Protein AF-Q117C1-F1 (afdb_monomer_lite)

InterPro domains:
  IPR036465 von Willebrand factor A-like domain superfamily [G3DSA:3.40.50.410] (1-136)
  IPR036465 von Willebrand factor A-like domain superfamily [SSF53300] (1-135)
  IPR056861 Hemicentin-1-like, von Willebrand factor A domain [PF25106] (20-102)

Structure (mmCIF, N/CA/C/O backbone):
data_AF-Q117C1-F1
#
_entry.id   AF-Q117C1-F1
#
loop_
_atom_site.group_PDB
_atom_site.id
_atom_site.type_symbol
_atom_site.label_atom_id
_atom_site.label_alt_id
_atom_site.label_comp_id
_atom_site.label_asym_id
_atom_site.label_entity_id
_atom_site.label_seq_id
_atom_site.pdbx_PDB_ins_code
_atom_site.Cartn_x
_atom_site.Cartn_y
_atom_site.Cartn_z
_atom_site.occupancy
_atom_site.B_iso_or_equiv
_atom_site.auth_seq_id
_atom_site.auth_comp_id
_atom_site.auth_asym_id
_atom_site.auth_atom_id
_atom_site.pdbx_PDB_model_num
ATOM 1 N N . MET A 1 1 ? -8.142 -9.585 5.698 1.00 85.44 1 MET A N 1
ATOM 2 C CA . MET A 1 1 ? -7.030 -9.456 4.725 1.00 85.44 1 MET A CA 1
ATOM 3 C C . MET A 1 1 ? -7.582 -9.009 3.383 1.00 85.44 1 MET A C 1
ATOM 5 O O . MET A 1 1 ? -8.567 -9.590 2.942 1.00 85.44 1 MET A O 1
ATOM 9 N N . GLY A 1 2 ? -7.000 -7.972 2.784 1.00 89.12 2 GLY A N 1
ATOM 10 C CA . GLY A 1 2 ? -7.349 -7.448 1.458 1.00 89.12 2 GLY A CA 1
ATOM 11 C C . GLY A 1 2 ? -6.099 -7.395 0.579 1.00 89.12 2 GLY A C 1
ATOM 12 O O . GLY A 1 2 ? -4.993 -7.533 1.101 1.00 89.12 2 GLY A O 1
ATOM 13 N N . LEU A 1 3 ? -6.266 -7.255 -0.735 1.00 89.88 3 LEU A N 1
ATOM 14 C CA . LEU A 1 3 ? -5.151 -7.281 -1.682 1.00 89.88 3 LEU A CA 1
ATOM 15 C C . LEU A 1 3 ? -5.408 -6.315 -2.842 1.00 89.88 3 LEU A C 1
ATOM 17 O O . LEU A 1 3 ? -6.465 -6.366 -3.477 1.00 89.88 3 LEU A O 1
ATOM 21 N N . ILE A 1 4 ? -4.423 -5.462 -3.106 1.00 90.12 4 ILE A N 1
ATOM 22 C CA . ILE A 1 4 ? -4.411 -4.515 -4.219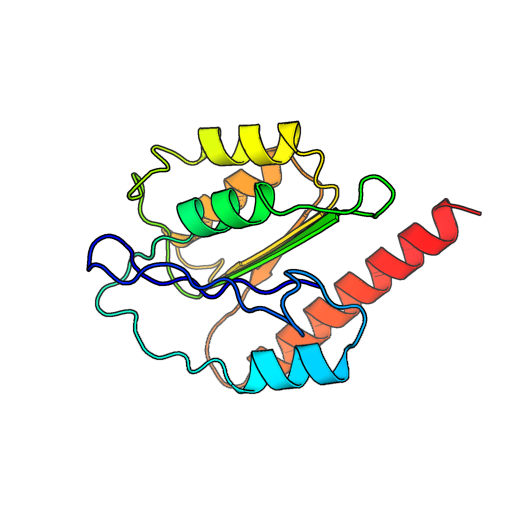 1.00 90.12 4 ILE A CA 1
ATOM 23 C C . ILE A 1 4 ? -3.178 -4.826 -5.052 1.00 90.12 4 ILE A C 1
ATOM 25 O O . ILE A 1 4 ? -2.069 -4.825 -4.527 1.00 90.12 4 ILE A O 1
ATOM 29 N N . GLU A 1 5 ? -3.390 -5.118 -6.328 1.00 87.88 5 GLU A N 1
ATOM 30 C CA . GLU A 1 5 ? -2.326 -5.138 -7.325 1.00 87.88 5 GLU A CA 1
ATOM 31 C C . GLU A 1 5 ? -2.276 -3.747 -7.955 1.00 87.88 5 GLU A C 1
ATOM 33 O O . GLU A 1 5 ? -3.304 -3.215 -8.386 1.00 87.88 5 GLU A O 1
ATOM 38 N N . PHE A 1 6 ? -1.096 -3.142 -7.978 1.00 85.75 6 PHE A N 1
ATOM 39 C CA . PHE A 1 6 ? -0.870 -1.866 -8.640 1.00 85.75 6 PHE A CA 1
ATOM 40 C C . PHE A 1 6 ? 0.195 -2.013 -9.717 1.00 85.75 6 PHE A C 1
ATOM 42 O O . PHE A 1 6 ? 0.921 -3.001 -9.757 1.00 85.75 6 PHE A O 1
ATOM 49 N N . ARG A 1 7 ? 0.173 -1.047 -10.628 1.00 82.62 7 ARG A N 1
ATOM 50 C CA . ARG A 1 7 ? 0.978 -0.928 -11.843 1.00 82.62 7 ARG A CA 1
ATOM 51 C C . ARG A 1 7 ? 1.119 0.559 -12.155 1.00 82.62 7 ARG A C 1
ATOM 53 O O . ARG A 1 7 ? 0.601 1.381 -11.393 1.00 82.62 7 ARG A O 1
ATOM 60 N N . ASP A 1 8 ? 1.749 0.908 -13.268 1.00 79.44 8 ASP A N 1
ATOM 61 C CA . ASP A 1 8 ? 1.861 2.298 -13.704 1.00 79.44 8 ASP A CA 1
ATOM 62 C C . ASP A 1 8 ? 0.579 2.806 -14.403 1.00 79.44 8 ASP A C 1
ATOM 64 O O . ASP A 1 8 ? 0.224 2.436 -15.528 1.00 79.44 8 ASP A O 1
ATOM 68 N N . ARG A 1 9 ? -0.124 3.727 -13.735 1.00 77.94 9 ARG A N 1
ATOM 69 C CA . ARG A 1 9 ? -1.368 4.315 -14.248 1.00 77.94 9 ARG A CA 1
ATOM 70 C C . ARG A 1 9 ? -1.138 5.369 -15.326 1.00 77.94 9 ARG A C 1
ATOM 72 O O . ARG A 1 9 ? -2.110 5.731 -16.004 1.00 77.94 9 ARG A O 1
ATOM 79 N N . LEU A 1 10 ? 0.086 5.878 -15.480 1.00 74.00 10 LEU A N 1
ATOM 80 C CA . LEU A 1 10 ? 0.446 6.857 -16.509 1.00 74.00 10 LEU A CA 1
ATOM 81 C C . LEU A 1 10 ? 0.514 6.219 -17.899 1.00 74.00 10 LEU A C 1
ATOM 83 O O . LEU A 1 10 ? 0.207 6.884 -18.887 1.00 74.00 10 LEU A O 1
ATOM 87 N N . ILE A 1 11 ? 0.773 4.912 -17.974 1.00 74.94 11 ILE A N 1
ATOM 88 C CA . ILE A 1 11 ? 0.698 4.119 -19.212 1.00 74.94 11 ILE A CA 1
ATOM 89 C C . ILE A 1 11 ? -0.634 3.360 -19.368 1.00 74.94 11 ILE A C 1
ATOM 91 O O . ILE A 1 11 ? -0.745 2.436 -20.170 1.00 74.94 11 ILE A O 1
ATOM 95 N N . ASN A 1 12 ? -1.677 3.790 -18.646 1.00 74.75 12 ASN A N 1
ATOM 96 C CA . ASN A 1 12 ? -3.025 3.202 -18.622 1.00 74.75 12 ASN A CA 1
ATOM 97 C C . ASN A 1 12 ? -3.131 1.794 -18.003 1.00 74.75 12 ASN A C 1
ATOM 99 O O . ASN A 1 12 ? -4.116 1.094 -18.252 1.00 74.75 12 ASN A O 1
ATOM 103 N N . GLU A 1 13 ? -2.194 1.392 -17.140 1.00 78.62 13 GLU A N 1
ATOM 104 C CA . GLU A 1 13 ? -2.360 0.195 -16.313 1.00 78.62 13 GLU A CA 1
ATOM 105 C C . GLU A 1 13 ? -3.040 0.546 -14.980 1.00 78.62 13 GLU A C 1
ATOM 107 O O . GLU A 1 13 ? -2.422 0.960 -14.001 1.00 78.62 13 GLU A O 1
ATOM 112 N N . GLU A 1 14 ? -4.367 0.415 -14.940 1.00 81.75 14 GLU A N 1
ATOM 113 C CA . GLU A 1 14 ? -5.147 0.718 -13.736 1.00 81.75 14 GLU A CA 1
ATOM 114 C C . GLU A 1 14 ? -4.931 -0.321 -12.621 1.00 81.75 14 GLU A C 1
ATOM 116 O O . GLU A 1 14 ? -4.760 -1.519 -12.863 1.00 81.75 14 GLU A O 1
ATOM 121 N N . HIS A 1 15 ? -5.002 0.142 -11.371 1.00 83.88 15 HIS A N 1
ATOM 122 C CA . HIS A 1 15 ? -4.926 -0.723 -10.195 1.00 83.88 15 HIS A CA 1
ATOM 123 C C . HIS A 1 15 ? -6.077 -1.725 -10.154 1.00 83.88 15 HIS A C 1
ATOM 125 O O . HIS A 1 15 ? -7.224 -1.405 -10.481 1.00 83.88 15 HIS A O 1
ATOM 131 N N . GLN A 1 16 ? -5.794 -2.923 -9.652 1.00 84.31 16 GLN A N 1
ATOM 132 C CA . GLN A 1 16 ? -6.783 -3.976 -9.498 1.00 84.31 16 GLN A CA 1
ATOM 133 C C . GLN A 1 16 ? -7.016 -4.297 -8.026 1.00 84.31 16 GLN A C 1
ATOM 135 O O . GLN A 1 16 ? -6.139 -4.760 -7.298 1.00 84.31 16 GLN A O 1
ATOM 140 N N . LEU A 1 17 ? -8.260 -4.100 -7.593 1.00 85.81 17 LEU A N 1
ATOM 141 C CA . LEU A 1 17 ? -8.736 -4.559 -6.296 1.00 85.81 17 LEU A CA 1
ATOM 142 C C . LEU A 1 17 ? -9.116 -6.042 -6.394 1.00 85.81 17 LEU A C 1
ATOM 144 O O . LEU A 1 17 ? -10.142 -6.390 -6.993 1.00 85.81 17 LEU A O 1
ATOM 148 N N . LEU A 1 18 ? -8.325 -6.932 -5.791 1.00 87.00 18 LEU A N 1
ATOM 149 C CA . LEU A 1 18 ? -8.617 -8.362 -5.837 1.00 87.00 18 LEU A CA 1
ATOM 150 C C . LEU A 1 18 ? -9.749 -8.705 -4.867 1.00 87.00 18 LEU A C 1
ATOM 152 O O . LEU A 1 18 ? -9.607 -8.644 -3.649 1.00 87.00 18 LEU A O 1
ATOM 156 N N . LYS A 1 19 ? -10.890 -9.114 -5.431 1.00 87.06 19 LYS A N 1
ATOM 157 C CA . LYS A 1 19 ? -12.071 -9.514 -4.657 1.00 87.06 19 LYS A CA 1
ATOM 158 C C . LYS A 1 19 ? -12.022 -10.988 -4.240 1.00 87.06 19 LYS A C 1
ATOM 160 O O . LYS A 1 19 ? -11.635 -11.871 -5.021 1.00 87.06 19 LYS A O 1
ATOM 165 N N . PHE A 1 20 ? -12.517 -11.236 -3.033 1.00 87.38 20 PHE A N 1
ATOM 166 C CA . PHE A 1 20 ? -12.724 -12.530 -2.391 1.00 87.38 20 PHE A CA 1
ATOM 167 C C . PHE A 1 20 ? -14.229 -12.745 -2.232 1.00 87.38 20 PHE A C 1
ATOM 169 O O . PHE A 1 20 ? -14.858 -12.069 -1.425 1.00 87.38 20 PHE A O 1
ATOM 176 N N . ASP A 1 21 ? -14.834 -13.606 -3.051 1.00 85.31 21 ASP A N 1
ATOM 177 C CA . ASP A 1 21 ? -16.284 -13.866 -3.025 1.00 85.31 21 ASP A CA 1
ATOM 178 C C . ASP A 1 21 ? -17.132 -12.579 -3.018 1.00 85.31 21 ASP A C 1
ATOM 180 O O . ASP A 1 21 ? -18.033 -12.387 -2.204 1.00 85.31 21 ASP A O 1
ATOM 184 N N . ARG A 1 22 ? -16.802 -11.661 -3.942 1.00 82.88 22 ARG A N 1
ATOM 185 C CA . ARG A 1 22 ? -17.404 -10.319 -4.113 1.00 82.88 22 ARG A CA 1
ATOM 186 C C . ARG A 1 22 ? -17.109 -9.308 -2.994 1.00 82.88 22 ARG A C 1
ATOM 188 O O . ARG A 1 22 ? -17.523 -8.159 -3.124 1.00 82.88 22 ARG A O 1
ATOM 195 N N . LYS A 1 23 ? -16.352 -9.680 -1.961 1.00 87.31 23 LYS A N 1
ATOM 196 C CA . LYS A 1 23 ? -15.881 -8.785 -0.892 1.00 87.31 23 LYS A CA 1
ATOM 197 C C . LYS A 1 23 ? -14.441 -8.329 -1.135 1.00 87.31 23 LYS A C 1
ATOM 199 O O . LYS A 1 23 ? -13.682 -8.990 -1.837 1.00 87.31 23 LYS A O 1
ATOM 204 N N . VAL A 1 24 ? -14.068 -7.196 -0.544 1.00 89.44 24 VAL A N 1
ATOM 205 C CA . VAL A 1 24 ? -12.693 -6.656 -0.590 1.00 89.44 24 VAL A CA 1
ATOM 206 C C . VAL A 1 24 ? -11.782 -7.361 0.414 1.00 89.44 24 VAL A C 1
ATOM 208 O O . VAL A 1 24 ? -10.607 -7.597 0.144 1.00 89.44 24 VAL A O 1
ATOM 211 N N . PHE A 1 25 ? -12.346 -7.746 1.558 1.00 89.94 25 PHE A N 1
ATOM 212 C CA . PHE A 1 25 ? -11.636 -8.435 2.623 1.00 89.94 25 PHE A CA 1
ATOM 213 C C . PHE A 1 25 ? -12.101 -9.884 2.761 1.00 89.94 25 PHE A C 1
ATOM 215 O O . PHE A 1 25 ? -13.280 -10.202 2.596 1.00 89.94 25 PHE A O 1
ATOM 222 N N . THR A 1 26 ? -11.164 -10.756 3.123 1.00 90.31 26 THR A N 1
ATOM 223 C CA . THR A 1 26 ? -11.416 -12.139 3.530 1.00 90.31 26 THR A CA 1
ATOM 224 C C . THR A 1 26 ? -10.763 -12.446 4.875 1.00 90.31 26 THR A C 1
ATOM 226 O O . THR A 1 26 ? -9.717 -11.884 5.221 1.00 90.31 26 THR A O 1
ATOM 229 N N . ASN A 1 27 ? -11.375 -13.357 5.627 1.00 89.50 27 ASN A N 1
ATOM 230 C CA . ASN A 1 27 ? -10.797 -14.014 6.798 1.00 89.50 27 ASN A CA 1
ATOM 231 C C . ASN A 1 27 ? -10.225 -15.406 6.459 1.00 89.50 27 ASN A C 1
ATOM 233 O O . ASN A 1 27 ? -9.677 -16.059 7.340 1.00 89.50 27 ASN A O 1
ATOM 237 N N . ASN A 1 28 ? -10.330 -15.862 5.202 1.00 89.56 28 ASN A N 1
ATOM 238 C CA . ASN A 1 28 ? -9.840 -17.165 4.763 1.00 89.56 28 ASN A CA 1
ATOM 239 C C . ASN A 1 28 ? -8.391 -17.052 4.236 1.00 89.56 28 ASN A C 1
ATOM 241 O O . ASN A 1 28 ? -8.180 -16.555 3.122 1.00 89.56 28 ASN A O 1
ATOM 245 N N . PRO A 1 29 ? -7.380 -17.535 4.985 1.00 87.44 29 PRO A N 1
ATOM 246 C CA . PRO A 1 29 ? -5.978 -17.438 4.576 1.00 87.44 29 PRO A CA 1
ATOM 247 C C . PRO A 1 29 ? -5.647 -18.305 3.357 1.00 87.44 29 PRO A C 1
ATOM 249 O O . PRO A 1 29 ? -4.755 -17.957 2.584 1.00 87.44 29 PRO A O 1
ATOM 252 N N . ILE A 1 30 ? -6.372 -19.408 3.142 1.00 88.88 30 ILE A N 1
ATOM 253 C CA . ILE A 1 30 ? -6.179 -20.279 1.976 1.00 88.88 30 ILE A CA 1
ATOM 254 C C . ILE A 1 30 ? -6.618 -19.538 0.714 1.00 88.88 30 ILE A C 1
ATOM 256 O O . ILE A 1 30 ? -5.871 -19.489 -0.262 1.00 88.88 30 ILE A O 1
ATOM 260 N N . LEU A 1 31 ? -7.793 -18.902 0.75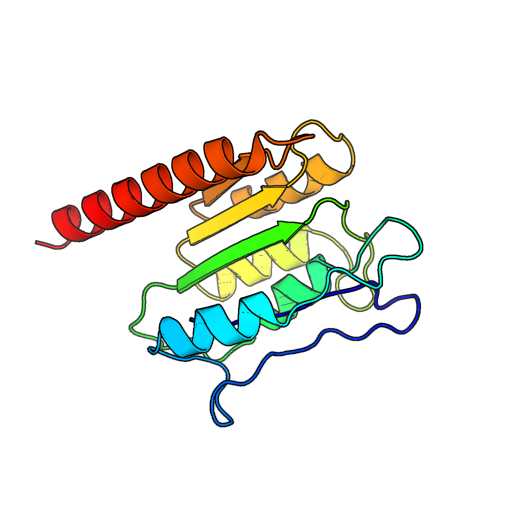4 1.00 88.94 31 LEU A N 1
ATOM 261 C CA . LEU A 1 31 ? -8.301 -18.111 -0.365 1.00 88.94 31 LEU A CA 1
ATOM 262 C C . LEU A 1 31 ? -7.391 -16.908 -0.657 1.00 88.94 31 LEU A C 1
ATOM 264 O O . LEU A 1 31 ? -7.103 -16.617 -1.818 1.00 88.94 31 LEU A O 1
ATOM 268 N N . PHE A 1 32 ? -6.892 -16.247 0.392 1.00 88.75 32 PHE A N 1
ATOM 269 C CA . PHE A 1 32 ? -5.908 -15.176 0.261 1.00 88.75 32 PHE A CA 1
ATOM 270 C C . PHE A 1 32 ? -4.641 -15.651 -0.457 1.00 88.75 32 PHE A C 1
ATOM 272 O O . PHE A 1 32 ? -4.270 -15.098 -1.492 1.00 88.75 32 PHE A O 1
ATOM 279 N N . ARG A 1 33 ? -4.032 -16.741 0.024 1.00 86.12 33 ARG A N 1
ATOM 280 C CA . ARG A 1 33 ? -2.834 -17.337 -0.582 1.00 86.12 33 ARG A CA 1
ATOM 281 C C . ARG A 1 33 ? -3.052 -17.720 -2.045 1.00 86.12 33 ARG A C 1
ATOM 283 O O . ARG A 1 33 ? -2.182 -17.477 -2.873 1.00 86.12 33 ARG A O 1
ATOM 290 N N . GLN A 1 34 ? -4.205 -18.297 -2.375 1.00 87.69 34 GLN A N 1
ATOM 291 C CA . GLN A 1 34 ? -4.543 -18.657 -3.754 1.00 87.69 34 GLN A CA 1
ATOM 292 C C . GLN A 1 34 ? -4.653 -17.439 -4.674 1.00 87.69 34 GLN A C 1
ATOM 294 O O . GLN A 1 34 ? -4.334 -17.549 -5.855 1.00 87.69 34 GLN A O 1
ATOM 299 N N . LYS A 1 35 ? -5.122 -16.291 -4.168 1.00 86.31 35 LYS A N 1
ATOM 300 C CA . LYS A 1 35 ? -5.174 -15.043 -4.942 1.00 86.31 35 LYS A CA 1
ATOM 301 C C . LYS A 1 35 ? -3.784 -14.454 -5.133 1.00 86.31 35 LYS A C 1
ATOM 303 O O . LYS A 1 35 ? -3.452 -14.123 -6.262 1.00 86.31 35 LYS A O 1
ATOM 308 N N . VAL A 1 36 ? -2.962 -14.431 -4.083 1.00 85.25 36 VAL A N 1
ATOM 309 C CA . VAL A 1 36 ? -1.555 -14.009 -4.173 1.00 85.25 36 VAL A CA 1
ATOM 310 C C . VAL A 1 36 ? -0.788 -14.855 -5.193 1.00 85.25 36 VAL A C 1
ATOM 312 O O . VAL A 1 36 ? -0.121 -14.307 -6.056 1.00 85.25 36 VAL A O 1
ATOM 315 N N . ALA A 1 37 ? -0.957 -16.180 -5.175 1.00 83.31 37 ALA A N 1
ATOM 316 C CA . ALA A 1 37 ? -0.287 -17.086 -6.114 1.00 83.31 37 ALA A CA 1
ATOM 317 C C . ALA A 1 37 ? -0.696 -16.892 -7.589 1.00 83.31 37 ALA A C 1
ATOM 319 O O . ALA A 1 37 ? -0.046 -17.433 -8.480 1.00 83.31 37 ALA A O 1
ATOM 320 N N . LYS A 1 38 ? -1.793 -16.171 -7.853 1.00 83.19 38 LYS A N 1
ATOM 321 C CA . LYS A 1 38 ? -2.258 -15.844 -9.208 1.00 83.19 38 LYS A CA 1
ATOM 322 C C . LYS A 1 38 ? -1.741 -14.498 -9.703 1.00 83.19 38 LYS A C 1
ATOM 324 O O . LYS A 1 38 ? -1.849 -14.252 -10.903 1.00 83.19 38 LYS A O 1
ATOM 329 N N . ILE A 1 39 ? -1.213 -13.654 -8.814 1.00 78.69 39 ILE A N 1
ATOM 330 C CA . ILE A 1 39 ? -0.565 -12.410 -9.217 1.00 78.69 39 ILE A CA 1
ATOM 331 C C . ILE A 1 39 ? 0.674 -12.808 -10.011 1.00 78.69 39 ILE A C 1
ATOM 333 O O . ILE A 1 39 ? 1.568 -13.485 -9.501 1.00 78.69 39 ILE A O 1
ATOM 337 N N . LYS A 1 40 ? 0.702 -12.423 -11.281 1.00 68.19 40 LYS A N 1
ATOM 338 C CA . LYS A 1 40 ? 1.915 -12.489 -12.084 1.00 68.19 40 LYS A CA 1
ATOM 339 C C . LYS A 1 40 ? 2.543 -11.111 -12.022 1.00 68.19 40 LYS A C 1
ATOM 341 O O . LYS A 1 40 ? 1.876 -10.149 -12.385 1.00 68.19 40 LYS A O 1
ATOM 346 N N . ALA A 1 41 ? 3.800 -11.036 -11.598 1.00 63.56 41 ALA A N 1
ATOM 347 C CA . ALA A 1 41 ? 4.619 -9.847 -11.796 1.00 63.56 41 ALA A CA 1
ATOM 348 C C . ALA A 1 41 ? 4.843 -9.688 -13.309 1.00 63.56 41 ALA A C 1
ATOM 350 O O . ALA A 1 41 ? 5.750 -10.285 -13.886 1.00 63.56 41 ALA A O 1
ATOM 351 N N . TYR A 1 42 ? 3.902 -9.032 -13.982 1.00 54.62 42 TYR A N 1
ATOM 352 C CA . TYR A 1 42 ? 3.942 -8.758 -15.410 1.00 54.62 42 TYR A CA 1
ATOM 353 C C . TYR A 1 42 ? 3.246 -7.424 -15.669 1.00 54.62 42 TYR A C 1
ATOM 355 O O . TYR A 1 42 ? 2.077 -7.266 -15.311 1.00 54.62 42 TYR A O 1
ATOM 363 N N . GLY A 1 43 ? 3.955 -6.514 -16.333 1.00 51.88 43 GLY A N 1
ATOM 364 C CA . GLY A 1 43 ? 3.587 -5.100 -16.410 1.00 51.88 43 GLY A CA 1
ATOM 365 C C . GLY A 1 43 ? 4.396 -4.306 -15.388 1.00 51.88 43 GLY A C 1
ATOM 366 O O . GLY A 1 43 ? 4.432 -4.673 -14.220 1.00 51.88 43 GLY A O 1
ATOM 367 N N . GLY A 1 44 ? 5.114 -3.304 -15.880 1.00 52.12 44 GLY A N 1
ATOM 368 C CA . GLY A 1 44 ? 6.116 -2.515 -15.155 1.00 52.12 44 GLY A CA 1
ATOM 369 C C . GLY A 1 44 ? 7.087 -1.855 -16.135 1.00 52.12 44 GLY A C 1
ATOM 370 O O . GLY A 1 44 ? 8.280 -1.824 -15.874 1.00 52.12 44 GLY A O 1
ATOM 371 N N . GLY A 1 45 ? 6.579 -1.474 -17.321 1.00 57.25 45 GLY A N 1
ATOM 372 C CA . GLY A 1 45 ? 7.369 -1.159 -18.517 1.00 57.25 45 GLY A CA 1
ATOM 373 C C . GLY A 1 45 ? 8.611 -0.322 -18.223 1.00 57.25 45 GLY A C 1
ATOM 374 O O . GLY A 1 45 ? 9.717 -0.836 -18.370 1.00 57.25 45 GLY A O 1
ATOM 375 N N . ASP A 1 46 ? 8.397 0.916 -17.770 1.00 58.03 46 ASP A N 1
ATOM 376 C CA . ASP A 1 46 ? 9.426 1.822 -17.263 1.00 58.03 46 ASP A CA 1
ATOM 377 C C . ASP A 1 46 ? 9.181 2.068 -15.769 1.00 58.03 46 ASP A C 1
ATOM 379 O O . ASP A 1 46 ? 8.073 2.396 -15.356 1.00 58.03 46 ASP A O 1
ATOM 383 N N . VAL A 1 47 ? 10.229 1.928 -14.962 1.00 64.75 47 VAL A N 1
ATOM 384 C CA . VAL A 1 47 ? 10.297 2.487 -13.603 1.00 64.75 47 VAL A CA 1
ATOM 385 C C . VAL A 1 47 ? 10.216 4.014 -13.745 1.00 64.75 47 VAL A C 1
ATOM 387 O O . VAL A 1 47 ? 10.979 4.525 -14.574 1.00 64.75 47 VAL A O 1
ATOM 390 N N . PRO A 1 48 ? 9.366 4.778 -13.014 1.00 79.12 48 PRO A N 1
ATOM 391 C CA . PRO A 1 48 ? 8.624 4.516 -11.751 1.00 79.12 48 PRO A CA 1
ATOM 392 C C . PRO A 1 48 ? 7.205 3.891 -11.856 1.00 79.12 48 PRO A C 1
ATOM 394 O O . PRO A 1 48 ? 6.648 3.765 -12.937 1.00 79.12 48 PRO A O 1
ATOM 397 N N . GLU A 1 49 ? 6.574 3.563 -10.711 1.00 83.69 49 GLU A N 1
ATOM 398 C CA . GLU A 1 49 ? 5.198 3.012 -10.623 1.00 83.69 49 GLU A CA 1
ATOM 399 C C . GLU A 1 49 ? 4.199 3.893 -9.834 1.00 83.69 49 GLU A C 1
ATOM 401 O O . GLU A 1 49 ? 4.576 4.693 -8.977 1.00 83.69 49 GLU A O 1
ATOM 406 N N . SER A 1 50 ? 2.888 3.700 -10.046 1.00 88.38 50 SER A N 1
ATOM 407 C CA . SER A 1 50 ? 1.808 4.442 -9.357 1.00 88.38 50 SER A CA 1
ATOM 408 C C . SER A 1 50 ? 1.455 3.882 -7.967 1.00 88.38 50 SER A C 1
ATOM 410 O O . SER A 1 50 ? 0.303 3.578 -7.649 1.00 88.38 50 SER A O 1
ATOM 412 N N . SER A 1 51 ? 2.456 3.674 -7.118 1.00 90.50 51 SER A N 1
ATOM 413 C CA . SER A 1 51 ? 2.263 3.085 -5.787 1.00 90.50 51 SER A CA 1
ATOM 414 C C . SER A 1 51 ? 1.569 4.032 -4.795 1.00 90.50 51 SER A C 1
ATOM 416 O O . SER A 1 51 ? 0.871 3.565 -3.891 1.00 90.50 51 SER A O 1
ATOM 418 N N . LEU A 1 52 ? 1.695 5.357 -4.955 1.00 92.50 52 LEU A N 1
ATOM 419 C CA . LEU A 1 52 ? 1.039 6.329 -4.070 1.00 92.50 52 LEU A CA 1
ATOM 420 C C . LEU A 1 52 ? -0.478 6.335 -4.278 1.00 92.50 52 LEU A C 1
ATOM 422 O O . LEU A 1 52 ? -1.227 6.260 -3.299 1.00 92.50 52 LEU A O 1
ATOM 426 N N . ASP A 1 53 ? -0.941 6.311 -5.531 1.00 90.81 53 ASP A N 1
ATOM 427 C CA . ASP A 1 53 ? -2.361 6.137 -5.845 1.00 90.81 53 ASP A CA 1
ATOM 428 C C . ASP A 1 53 ? -2.909 4.802 -5.304 1.00 90.81 53 ASP A C 1
ATOM 430 O O . ASP A 1 53 ? -4.065 4.731 -4.867 1.00 90.81 53 ASP A O 1
ATOM 434 N N . ALA A 1 54 ? -2.085 3.750 -5.275 1.00 91.88 54 ALA A N 1
ATOM 435 C CA . ALA A 1 54 ? -2.462 2.452 -4.725 1.00 91.88 54 ALA A CA 1
ATOM 436 C C . ALA A 1 54 ? -2.626 2.489 -3.201 1.00 91.88 54 ALA A C 1
ATOM 438 O O . ALA A 1 54 ? -3.582 1.915 -2.671 1.00 91.88 54 ALA A O 1
ATOM 439 N N . VAL A 1 55 ? -1.744 3.198 -2.489 1.00 93.00 55 VAL A N 1
ATOM 440 C CA . VAL A 1 55 ? -1.885 3.428 -1.043 1.00 93.00 55 VAL A CA 1
ATOM 441 C C . VAL A 1 55 ? -3.145 4.243 -0.754 1.00 93.00 55 VAL A C 1
ATOM 443 O O . VAL A 1 55 ? -3.920 3.866 0.124 1.00 93.00 55 VAL A O 1
ATOM 446 N N . MET A 1 56 ? -3.418 5.296 -1.527 1.00 93.88 56 MET A N 1
ATOM 447 C CA . MET A 1 56 ? -4.654 6.077 -1.391 1.00 93.88 56 MET A CA 1
ATOM 448 C C . MET A 1 56 ? -5.902 5.215 -1.624 1.00 93.88 56 MET A C 1
ATOM 450 O O . MET A 1 56 ? -6.875 5.302 -0.871 1.00 93.88 56 MET A O 1
ATOM 454 N N . LEU A 1 57 ? -5.868 4.322 -2.619 1.00 92.81 57 LEU A N 1
ATOM 455 C CA . LEU A 1 57 ? -6.933 3.347 -2.841 1.00 92.81 57 LEU A CA 1
ATOM 456 C C . LEU A 1 57 ? -7.080 2.388 -1.652 1.00 92.81 57 LEU A C 1
ATOM 458 O O . LEU A 1 57 ? -8.210 2.087 -1.269 1.00 92.81 57 LEU A O 1
ATOM 462 N N . ALA A 1 58 ? -5.975 1.920 -1.064 1.00 92.88 58 ALA A N 1
ATOM 463 C CA . ALA A 1 58 ? -5.990 1.049 0.108 1.00 92.88 58 ALA A CA 1
ATOM 464 C C . ALA A 1 58 ? -6.652 1.731 1.310 1.00 92.88 58 ALA A C 1
ATOM 466 O O . ALA A 1 58 ? -7.527 1.137 1.935 1.00 92.88 58 ALA A O 1
ATOM 467 N N . LEU A 1 59 ? -6.292 2.986 1.585 1.00 91.94 59 LEU A N 1
ATOM 468 C CA . LEU A 1 59 ? -6.851 3.785 2.680 1.00 91.94 59 LEU A CA 1
ATOM 469 C C . LEU A 1 59 ? -8.360 4.023 2.527 1.00 91.94 59 LEU A C 1
ATOM 471 O O . LEU A 1 59 ? -9.076 4.071 3.522 1.00 91.94 59 LEU A O 1
ATOM 475 N N . ALA A 1 60 ? -8.858 4.102 1.291 1.00 92.19 60 ALA A N 1
ATOM 476 C CA . ALA A 1 60 ? -10.283 4.257 1.001 1.00 92.19 60 ALA A CA 1
ATOM 477 C C . ALA A 1 60 ? -11.102 2.954 1.123 1.00 92.19 60 ALA A C 1
ATOM 479 O O . ALA A 1 60 ? -12.322 2.979 0.938 1.00 92.19 60 ALA A O 1
ATOM 480 N N . GLN A 1 61 ? -10.470 1.801 1.381 1.00 92.06 61 GLN A N 1
ATOM 481 C CA . GLN A 1 61 ? -11.198 0.539 1.521 1.00 92.06 61 GLN A CA 1
ATOM 482 C C . GLN A 1 61 ? -11.997 0.488 2.832 1.00 92.06 61 GLN A C 1
ATOM 484 O O . GLN A 1 61 ? -11.591 1.080 3.832 1.00 92.06 61 GLN A O 1
ATOM 489 N N . PRO A 1 62 ? -13.126 -0.247 2.864 1.00 89.69 62 PRO A N 1
ATOM 490 C CA . PRO A 1 62 ? -14.003 -0.305 4.030 1.00 89.69 62 PRO A CA 1
ATOM 491 C C . PRO A 1 62 ? -13.407 -1.202 5.125 1.00 89.69 62 PRO A C 1
ATOM 493 O O . PRO A 1 62 ? -13.833 -2.345 5.303 1.00 89.69 62 PRO A O 1
ATOM 496 N N . PHE A 1 63 ? -12.377 -0.712 5.817 1.00 85.25 63 PHE A N 1
ATOM 497 C CA . PHE A 1 63 ? -11.840 -1.358 7.012 1.00 85.25 63 PHE A CA 1
ATOM 498 C C . PHE A 1 63 ? -12.923 -1.460 8.085 1.00 85.25 63 PHE A C 1
ATOM 500 O O . PHE A 1 63 ? -13.732 -0.548 8.253 1.00 85.25 63 PHE A O 1
ATOM 507 N N . ASP A 1 64 ? -12.906 -2.562 8.828 1.00 83.00 64 ASP A N 1
ATOM 508 C CA . ASP A 1 64 ? -13.739 -2.701 10.016 1.00 83.00 64 ASP A CA 1
ATOM 509 C C . ASP A 1 64 ? -13.263 -1.695 11.078 1.00 83.00 64 ASP A C 1
ATOM 511 O O . ASP A 1 64 ? -12.056 -1.560 11.314 1.00 83.00 64 ASP A O 1
ATOM 515 N N . LEU A 1 65 ? -14.207 -0.953 11.659 1.00 77.62 65 LEU A N 1
ATOM 516 C CA . LEU A 1 65 ? -13.939 0.125 12.612 1.00 77.62 65 LEU A CA 1
ATOM 517 C C . LEU A 1 65 ? -13.308 -0.401 13.904 1.00 77.62 65 LEU A C 1
ATOM 519 O O . LEU A 1 65 ? -12.494 0.297 14.496 1.00 77.62 65 LEU A O 1
ATOM 523 N N . GLU A 1 66 ? -13.636 -1.636 14.281 1.00 80.50 66 GLU A N 1
ATOM 524 C CA . GLU A 1 66 ? -13.165 -2.284 15.511 1.00 80.50 66 GLU A CA 1
ATOM 525 C C . GLU A 1 66 ? -11.878 -3.101 15.295 1.00 80.50 66 GLU A C 1
ATOM 527 O O . GLU A 1 66 ? -11.383 -3.759 16.210 1.00 80.50 66 GLU A O 1
ATOM 532 N N . SER A 1 67 ? -11.349 -3.124 14.067 1.00 79.50 67 SER A N 1
ATOM 533 C CA . SER A 1 67 ? -10.176 -3.927 13.726 1.00 79.50 67 SER A CA 1
ATOM 534 C C . SER A 1 67 ? -8.892 -3.115 13.736 1.00 79.50 67 SER A C 1
ATOM 536 O O . SER A 1 67 ? -8.856 -1.998 13.224 1.00 79.50 67 SER A O 1
ATOM 538 N N . ASN A 1 68 ? -7.815 -3.749 14.200 1.00 81.62 68 ASN A N 1
ATOM 539 C CA . ASN A 1 68 ? -6.478 -3.194 14.071 1.00 81.62 68 ASN A CA 1
ATOM 540 C C . ASN A 1 68 ? -6.073 -3.108 12.593 1.00 81.62 68 ASN A C 1
ATOM 542 O O . ASN A 1 68 ? -5.908 -4.136 11.920 1.00 81.62 68 ASN A O 1
ATOM 546 N N . LYS A 1 69 ? -5.920 -1.888 12.070 1.00 87.31 69 LYS A N 1
ATOM 547 C CA . LYS A 1 69 ? -5.675 -1.658 10.637 1.00 87.31 69 LYS A CA 1
ATOM 548 C C . LYS A 1 69 ? -4.181 -1.649 10.337 1.00 87.31 69 LYS A C 1
ATOM 550 O O . LYS A 1 69 ? -3.440 -0.800 10.832 1.00 87.31 69 LYS A O 1
ATOM 555 N N . ALA A 1 70 ? -3.758 -2.563 9.466 1.00 89.19 70 ALA A N 1
ATOM 556 C CA . ALA A 1 70 ? -2.387 -2.651 8.982 1.00 89.19 70 ALA A CA 1
ATOM 557 C C . ALA A 1 70 ? -2.335 -2.624 7.450 1.00 89.19 70 ALA A C 1
ATOM 559 O O . ALA A 1 70 ? -3.122 -3.303 6.785 1.00 89.19 70 ALA A O 1
ATOM 560 N N . ILE A 1 71 ? -1.376 -1.879 6.900 1.00 91.56 71 ILE A N 1
ATOM 561 C CA . ILE A 1 71 ? -1.058 -1.863 5.468 1.00 91.56 71 ILE A CA 1
ATOM 562 C C . ILE A 1 71 ? 0.378 -2.348 5.274 1.00 91.56 71 ILE A C 1
ATOM 564 O O . ILE A 1 71 ? 1.279 -1.976 6.023 1.00 91.56 71 ILE A O 1
ATOM 568 N N . VAL A 1 72 ? 0.584 -3.186 4.258 1.00 90.88 72 VAL A N 1
ATOM 569 C CA . VAL A 1 72 ? 1.909 -3.611 3.800 1.00 90.88 72 VAL A CA 1
ATOM 570 C C . VAL A 1 72 ? 2.036 -3.210 2.336 1.00 90.88 72 VAL A C 1
ATOM 572 O O . VAL A 1 72 ? 1.272 -3.700 1.505 1.00 90.88 72 VAL A O 1
ATOM 575 N N . LEU A 1 73 ? 2.981 -2.326 2.030 1.00 91.38 73 LEU A N 1
ATOM 576 C CA . LEU A 1 73 ? 3.356 -1.974 0.664 1.00 91.38 73 LEU A CA 1
ATOM 577 C C . LEU A 1 73 ? 4.580 -2.798 0.268 1.00 91.38 73 LEU A C 1
ATOM 579 O O . LEU A 1 73 ? 5.580 -2.793 0.983 1.00 91.38 73 LEU A O 1
ATOM 583 N N . VAL A 1 74 ? 4.497 -3.493 -0.863 1.00 88.06 74 VAL A N 1
ATOM 584 C CA . VAL A 1 74 ? 5.592 -4.293 -1.421 1.00 88.06 74 VAL A CA 1
ATOM 585 C C . VAL A 1 74 ? 5.853 -3.803 -2.840 1.00 88.06 74 VAL A C 1
ATOM 587 O O . VAL A 1 74 ? 4.936 -3.847 -3.654 1.00 88.06 74 VAL A O 1
ATOM 590 N N . THR A 1 75 ? 7.063 -3.323 -3.121 1.00 86.19 75 THR A N 1
ATOM 591 C CA . THR A 1 75 ? 7.487 -2.876 -4.461 1.00 86.19 75 THR A CA 1
ATOM 592 C C . THR A 1 75 ? 9.008 -2.872 -4.566 1.00 86.19 75 THR A C 1
ATOM 594 O O . THR A 1 75 ? 9.702 -2.638 -3.580 1.00 86.19 75 THR A O 1
ATOM 597 N N . ASP A 1 76 ? 9.538 -3.140 -5.750 1.00 82.19 76 ASP A N 1
ATOM 598 C CA . ASP A 1 76 ? 10.945 -2.958 -6.106 1.00 82.19 76 ASP A CA 1
ATOM 599 C C . ASP A 1 76 ? 11.206 -1.645 -6.863 1.00 82.19 76 ASP A C 1
ATOM 601 O O . ASP A 1 76 ? 12.355 -1.382 -7.217 1.00 82.19 76 ASP A O 1
ATOM 605 N N . ALA A 1 77 ? 10.176 -0.813 -7.061 1.00 85.12 77 ALA A N 1
ATOM 606 C CA . ALA A 1 77 ? 10.238 0.413 -7.844 1.00 85.12 77 ALA A CA 1
ATOM 607 C C . ALA A 1 77 ? 9.943 1.687 -7.016 1.00 85.12 77 ALA A C 1
ATOM 609 O O . ALA A 1 77 ? 9.074 1.692 -6.128 1.00 85.12 77 ALA A O 1
ATOM 610 N N . PRO A 1 78 ? 10.618 2.811 -7.318 1.00 88.19 78 PRO A N 1
ATOM 611 C CA . PRO A 1 78 ? 10.245 4.123 -6.805 1.00 88.19 78 PRO A CA 1
ATOM 612 C C . PRO A 1 78 ? 8.835 4.552 -7.252 1.00 88.19 78 PRO A C 1
ATOM 614 O O . PRO A 1 78 ? 8.325 4.081 -8.274 1.00 88.19 78 PRO A O 1
ATOM 617 N N . PRO A 1 79 ? 8.189 5.456 -6.494 1.00 89.88 79 PRO A N 1
ATOM 618 C CA . PRO A 1 79 ? 6.874 5.969 -6.842 1.00 89.88 79 PRO A CA 1
ATOM 619 C C . PRO A 1 79 ? 6.961 7.056 -7.915 1.00 89.88 79 PRO A C 1
ATOM 621 O O . PRO A 1 79 ? 7.899 7.854 -7.932 1.00 89.88 79 PRO A O 1
ATOM 624 N N . HIS A 1 80 ? 5.905 7.191 -8.713 1.00 87.25 80 HIS A N 1
ATOM 625 C CA . HIS A 1 80 ? 5.646 8.419 -9.463 1.00 87.25 80 HIS A CA 1
ATOM 626 C C . HIS A 1 80 ? 5.274 9.567 -8.520 1.00 87.25 80 HIS A C 1
ATOM 628 O O . HIS A 1 80 ? 4.376 9.444 -7.685 1.00 87.25 80 HIS A O 1
ATOM 634 N N . ILE A 1 81 ? 5.971 10.699 -8.659 1.00 84.94 81 ILE A N 1
ATOM 635 C CA . ILE A 1 81 ? 5.674 11.949 -7.950 1.00 84.94 81 ILE A CA 1
ATOM 636 C C . ILE A 1 81 ? 5.790 13.113 -8.951 1.00 84.94 81 ILE A C 1
ATOM 638 O O . ILE A 1 81 ? 6.906 13.464 -9.339 1.00 84.94 81 ILE A O 1
ATOM 642 N N . PRO A 1 82 ? 4.681 13.760 -9.349 1.00 85.69 82 PRO A N 1
ATOM 643 C CA . PRO A 1 82 ? 3.300 13.419 -9.010 1.00 85.69 82 PRO A CA 1
ATOM 644 C C . PRO A 1 82 ? 2.846 12.114 -9.682 1.00 85.69 82 PRO A C 1
ATOM 646 O O . PRO A 1 82 ? 3.242 11.807 -10.803 1.00 85.69 82 PRO A O 1
ATOM 649 N N . ASP A 1 83 ? 1.969 11.383 -9.004 1.00 82.56 83 ASP A N 1
ATOM 650 C CA . ASP A 1 83 ? 1.203 10.280 -9.580 1.00 82.56 83 ASP A CA 1
ATOM 651 C C . ASP A 1 83 ? -0.045 10.829 -10.309 1.00 82.56 83 ASP A C 1
ATOM 653 O O . ASP A 1 83 ? -0.314 12.036 -10.322 1.00 82.56 83 ASP A O 1
ATOM 657 N N . LYS A 1 84 ? -0.857 9.954 -10.912 1.00 82.62 84 LYS A N 1
ATOM 658 C CA . LYS A 1 84 ? -2.049 10.350 -11.684 1.00 82.62 84 LYS A CA 1
ATOM 659 C C . LYS A 1 84 ? -3.072 11.128 -10.849 1.00 82.62 84 LYS A C 1
ATOM 661 O O . LYS A 1 84 ? -3.728 12.026 -11.381 1.00 82.62 84 LYS A O 1
ATOM 666 N N . LYS A 1 85 ? -3.259 10.781 -9.570 1.00 85.50 85 LYS A N 1
ATOM 667 C CA . LYS A 1 85 ? -4.135 11.523 -8.642 1.00 85.50 85 LYS A CA 1
ATOM 668 C C . LYS A 1 85 ? -3.375 12.152 -7.482 1.00 85.50 85 LYS A C 1
ATOM 670 O O . LYS A 1 85 ? -3.738 13.249 -7.061 1.00 85.50 85 LYS A O 1
ATOM 675 N N . THR A 1 86 ? -2.373 11.455 -6.964 1.00 89.06 86 THR A N 1
ATOM 676 C CA . THR A 1 86 ? -1.620 11.861 -5.778 1.00 89.06 86 THR A CA 1
ATOM 677 C C . THR A 1 86 ? -0.487 12.798 -6.164 1.00 89.06 86 THR A C 1
ATOM 679 O O . THR A 1 86 ? 0.408 12.420 -6.914 1.00 89.06 86 THR A O 1
ATOM 682 N N . LYS A 1 87 ? -0.498 14.037 -5.666 1.00 88.31 87 LYS A N 1
ATOM 683 C CA . LYS A 1 87 ? 0.444 15.064 -6.142 1.00 88.31 87 LYS A CA 1
ATOM 684 C C . LYS A 1 87 ? 1.801 14.986 -5.463 1.00 88.31 87 LYS A C 1
ATOM 686 O O . LYS A 1 87 ? 2.809 15.366 -6.052 1.00 88.31 87 LYS A O 1
ATOM 691 N N . ASN A 1 88 ? 1.815 14.569 -4.205 1.00 90.75 88 ASN A N 1
ATOM 692 C CA . ASN A 1 88 ? 3.010 14.511 -3.379 1.00 90.75 88 ASN A CA 1
ATOM 693 C C . ASN A 1 88 ? 2.829 13.502 -2.241 1.00 90.75 88 ASN A C 1
ATOM 695 O O . ASN A 1 88 ? 1.747 12.956 -2.022 1.00 90.75 88 ASN A O 1
ATOM 699 N N . ILE A 1 89 ? 3.915 13.238 -1.522 1.00 89.75 89 ILE A N 1
ATOM 700 C CA . ILE A 1 89 ? 3.931 12.227 -0.468 1.00 89.75 89 ILE A CA 1
ATOM 701 C C . ILE A 1 89 ? 3.249 12.711 0.817 1.00 89.75 89 ILE A C 1
ATOM 703 O O . ILE A 1 89 ? 2.713 11.906 1.577 1.00 89.75 89 ILE A O 1
ATOM 707 N N . GLU A 1 90 ? 3.223 14.022 1.047 1.00 92.00 90 GLU A N 1
ATOM 708 C CA . GLU A 1 90 ? 2.603 14.656 2.208 1.00 92.00 90 GLU A CA 1
ATOM 709 C C . GLU A 1 90 ? 1.075 14.457 2.220 1.00 92.00 90 GLU A C 1
ATOM 711 O O . GLU A 1 90 ? 0.483 14.259 3.288 1.00 92.00 90 GLU A O 1
ATOM 716 N N . GLU A 1 91 ? 0.439 14.420 1.043 1.00 93.19 91 GLU A N 1
ATOM 717 C CA . GLU A 1 91 ? -0.974 14.045 0.884 1.00 93.19 91 GLU A CA 1
ATOM 718 C C . GLU A 1 91 ? -1.239 12.626 1.414 1.00 93.19 91 GLU A C 1
ATOM 720 O O . GLU A 1 91 ? -2.199 12.410 2.159 1.00 93.19 91 GLU A O 1
ATOM 725 N N . VAL A 1 92 ? -0.356 11.670 1.106 1.00 92.69 92 VAL A N 1
ATOM 726 C CA . VAL A 1 92 ? -0.486 10.279 1.569 1.00 92.69 92 VAL A CA 1
ATOM 727 C C . VAL A 1 92 ? -0.259 10.175 3.072 1.00 92.69 92 VAL A C 1
ATOM 729 O O . VAL A 1 92 ? -1.031 9.509 3.758 1.00 92.69 92 VAL A O 1
ATOM 732 N N . VAL A 1 93 ? 0.753 10.860 3.613 1.00 92.06 93 VAL A N 1
ATOM 733 C CA . VAL A 1 93 ? 1.006 10.900 5.066 1.00 92.06 93 VAL A CA 1
ATOM 734 C C . VAL A 1 93 ? -0.226 11.418 5.812 1.00 92.06 93 VAL A C 1
ATOM 736 O O . VAL A 1 93 ? -0.675 10.797 6.778 1.00 92.06 93 VAL A O 1
ATOM 739 N N . THR A 1 94 ? -0.823 12.505 5.321 1.00 92.81 94 THR A N 1
ATOM 740 C CA . THR A 1 94 ? -2.047 13.080 5.897 1.00 92.81 94 THR A CA 1
ATOM 741 C C . THR A 1 94 ? -3.217 12.095 5.825 1.00 92.81 94 THR A C 1
ATOM 743 O O . THR A 1 94 ? -3.971 11.938 6.791 1.00 92.81 94 THR A O 1
ATOM 746 N N . ALA A 1 95 ? -3.362 11.382 4.706 1.00 92.25 95 ALA A N 1
ATOM 747 C CA . ALA A 1 95 ? -4.406 10.377 4.534 1.00 92.25 95 ALA A CA 1
ATOM 748 C C . ALA A 1 95 ? -4.228 9.171 5.476 1.00 92.25 95 ALA A C 1
ATOM 750 O O . ALA A 1 95 ? -5.213 8.700 6.053 1.00 92.25 95 ALA A O 1
ATOM 751 N N . ILE A 1 96 ? -2.991 8.701 5.686 1.00 91.50 96 ILE A N 1
ATOM 752 C CA . ILE A 1 96 ? -2.666 7.623 6.637 1.00 91.50 96 ILE A CA 1
ATOM 753 C C . ILE A 1 96 ? -3.093 8.023 8.055 1.00 91.50 96 ILE A C 1
ATOM 755 O O . ILE A 1 96 ? -3.787 7.255 8.726 1.00 91.50 96 ILE A O 1
ATOM 759 N N . GLN A 1 97 ? -2.734 9.237 8.482 1.00 89.75 97 GLN A N 1
ATOM 760 C CA . GLN A 1 97 ? -3.084 9.766 9.804 1.00 89.75 97 GLN A CA 1
ATOM 761 C C . GLN A 1 97 ? -4.599 9.919 9.979 1.00 89.75 97 GLN A C 1
ATOM 763 O O . GLN A 1 97 ? -5.149 9.509 10.998 1.00 89.75 97 GLN A O 1
ATOM 768 N N . THR A 1 98 ? -5.288 10.452 8.968 1.00 90.19 98 THR A N 1
ATOM 769 C CA . THR A 1 98 ? -6.741 10.692 9.016 1.00 90.19 98 THR A CA 1
ATOM 770 C C . THR A 1 98 ? -7.544 9.390 9.051 1.00 90.19 98 THR A C 1
ATOM 772 O O . THR A 1 98 ? -8.563 9.302 9.730 1.00 90.19 98 THR A O 1
ATOM 775 N N . THR A 1 99 ? -7.086 8.356 8.339 1.00 88.94 99 THR A N 1
ATOM 776 C CA . THR A 1 99 ? -7.767 7.048 8.273 1.00 88.94 99 THR A CA 1
ATOM 777 C C . THR A 1 99 ? -7.625 6.246 9.576 1.00 88.94 99 THR A C 1
ATOM 779 O O . THR A 1 99 ? -8.395 5.310 9.826 1.00 88.94 99 THR A O 1
ATOM 782 N N . GLY A 1 100 ? -6.645 6.606 10.414 1.00 86.25 100 GLY A N 1
ATOM 783 C CA . GLY A 1 100 ? -6.348 5.912 11.663 1.00 86.25 100 GLY A CA 1
ATOM 784 C C . GLY A 1 100 ? -5.767 4.519 11.427 1.00 86.25 100 GLY A C 1
ATOM 785 O O . GLY A 1 100 ? -6.188 3.561 12.068 1.00 86.25 100 GLY A O 1
ATOM 786 N N . ILE A 1 101 ? -4.850 4.379 10.464 1.00 88.38 101 ILE A N 1
ATOM 787 C CA . ILE A 1 1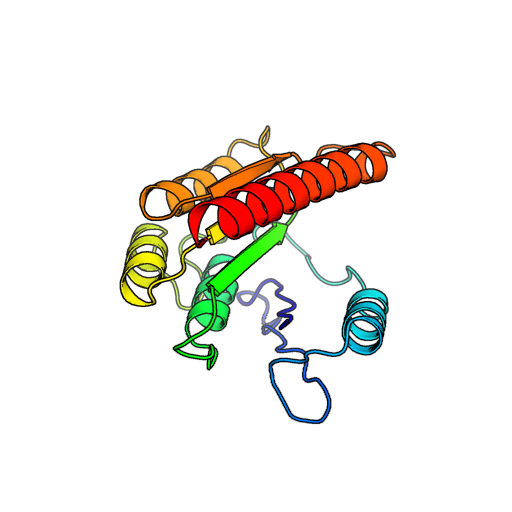01 ? -4.082 3.137 10.310 1.00 88.38 101 ILE A CA 1
ATOM 788 C C . ILE A 1 101 ? -3.087 3.038 11.469 1.00 88.38 101 ILE A C 1
ATOM 790 O O . ILE A 1 101 ? -2.336 3.973 11.729 1.00 88.38 101 ILE A O 1
ATOM 794 N N . GLU A 1 102 ? -3.052 1.899 12.153 1.00 87.88 102 GLU A N 1
ATOM 795 C CA . GLU A 1 102 ? -2.168 1.701 13.307 1.00 87.88 102 GLU A CA 1
ATOM 796 C C . GLU A 1 102 ? -0.774 1.241 12.897 1.00 87.88 102 GLU A C 1
ATOM 798 O O . GLU A 1 102 ? 0.193 1.482 13.620 1.00 87.88 102 GLU A O 1
ATOM 803 N N . GLN A 1 103 ? -0.679 0.522 11.774 1.00 88.94 103 GLN A N 1
ATOM 804 C CA . GLN A 1 103 ? 0.557 -0.097 11.318 1.00 88.94 103 GLN A CA 1
ATOM 805 C C . GLN A 1 103 ? 0.768 0.063 9.819 1.00 88.94 103 GLN A C 1
ATOM 807 O O . GLN A 1 103 ? -0.100 -0.276 9.014 1.00 88.94 103 GLN A O 1
ATOM 812 N N . PHE A 1 104 ? 1.963 0.502 9.441 1.00 91.50 104 PHE A N 1
ATOM 813 C CA . PHE A 1 104 ? 2.363 0.600 8.044 1.00 91.50 104 PHE A CA 1
ATOM 814 C C . PHE A 1 104 ? 3.728 -0.046 7.835 1.00 91.50 104 PHE A C 1
ATOM 816 O O . PHE A 1 104 ? 4.711 0.317 8.479 1.00 91.50 104 PHE A O 1
ATOM 823 N N . TYR A 1 105 ? 3.800 -1.022 6.940 1.00 91.56 105 TYR A N 1
ATOM 824 C CA . TYR A 1 105 ? 5.030 -1.741 6.647 1.00 91.56 105 TYR A CA 1
ATOM 825 C C . TYR A 1 105 ? 5.431 -1.538 5.196 1.00 91.56 105 TYR A C 1
ATOM 827 O O . TYR A 1 105 ? 4.604 -1.646 4.293 1.00 91.56 105 TYR A O 1
ATOM 835 N N . LEU A 1 106 ? 6.714 -1.273 4.985 1.00 90.38 106 LEU A N 1
ATOM 836 C CA . LEU A 1 106 ? 7.311 -1.110 3.667 1.00 90.38 106 LEU A CA 1
ATOM 837 C C . LEU A 1 106 ? 8.211 -2.306 3.390 1.00 90.38 106 LEU A C 1
ATOM 839 O O . LEU A 1 106 ? 9.059 -2.631 4.212 1.00 90.38 106 LEU A O 1
ATOM 843 N N . VAL A 1 107 ? 8.058 -2.939 2.238 1.00 88.25 107 VAL A N 1
ATOM 844 C CA . VAL A 1 107 ? 9.001 -3.923 1.709 1.00 88.25 107 VAL A CA 1
ATOM 845 C C . VAL A 1 107 ? 9.487 -3.371 0.376 1.00 88.25 107 VAL A C 1
ATOM 847 O O . VAL A 1 107 ? 8.796 -3.494 -0.632 1.00 88.25 107 VAL A O 1
ATOM 850 N N . ILE A 1 108 ? 10.625 -2.680 0.417 1.00 87.94 108 ILE A N 1
ATOM 851 C CA . ILE A 1 108 ? 11.143 -1.858 -0.686 1.00 87.94 108 ILE A CA 1
ATOM 852 C C . ILE A 1 108 ? 12.646 -2.058 -0.868 1.00 87.94 108 ILE A C 1
ATOM 854 O O . ILE A 1 108 ? 13.321 -2.560 0.032 1.00 87.94 108 ILE A O 1
ATOM 858 N N . ALA A 1 109 ? 13.203 -1.627 -1.998 1.00 84.88 109 ALA A N 1
ATOM 859 C CA . ALA A 1 109 ? 14.650 -1.519 -2.165 1.00 84.88 109 ALA A CA 1
ATOM 860 C C . ALA A 1 109 ? 15.193 -0.348 -1.320 1.00 84.88 109 ALA A C 1
ATOM 862 O O . ALA A 1 109 ? 15.353 0.768 -1.796 1.00 84.88 109 ALA A O 1
ATOM 863 N N . THR A 1 110 ? 15.477 -0.578 -0.036 1.00 80.62 110 THR A N 1
ATOM 864 C CA . THR A 1 110 ? 15.848 0.505 0.905 1.00 80.62 110 THR A CA 1
ATOM 865 C C . THR A 1 110 ? 17.194 1.163 0.591 1.00 80.62 110 THR A C 1
ATOM 867 O O . THR A 1 110 ? 17.454 2.291 1.010 1.00 80.62 110 THR A O 1
ATOM 870 N N . GLN A 1 111 ? 18.050 0.456 -0.149 1.00 82.00 111 GLN A N 1
ATOM 871 C CA . GLN A 1 111 ? 19.344 0.952 -0.619 1.00 82.00 111 GLN A CA 1
ATOM 872 C C . GLN A 1 111 ? 19.231 1.836 -1.867 1.00 82.00 111 GLN A C 1
ATOM 874 O O . GLN A 1 111 ? 20.195 2.514 -2.213 1.00 82.00 111 GLN A O 1
ATOM 879 N N . ASP A 1 112 ? 18.085 1.822 -2.549 1.00 84.00 112 ASP A N 1
ATOM 880 C CA . ASP A 1 112 ? 17.845 2.664 -3.712 1.00 84.00 112 ASP A CA 1
ATOM 881 C C . ASP A 1 112 ? 17.415 4.075 -3.281 1.00 84.00 112 ASP A C 1
ATOM 883 O O . ASP A 1 112 ? 16.501 4.246 -2.472 1.00 84.00 112 ASP A O 1
ATOM 887 N N . ALA A 1 113 ? 18.096 5.094 -3.809 1.00 86.12 113 ALA A N 1
ATOM 888 C CA . ALA A 1 113 ? 17.898 6.483 -3.403 1.00 86.12 113 ALA A CA 1
ATOM 889 C C . ALA A 1 113 ? 16.509 7.007 -3.792 1.00 86.12 113 ALA A C 1
ATOM 891 O O . ALA A 1 113 ? 15.916 7.783 -3.043 1.00 86.12 113 ALA A O 1
ATOM 892 N N . GLU A 1 114 ? 15.969 6.559 -4.927 1.00 86.44 114 GLU A N 1
ATOM 893 C CA . GLU A 1 114 ? 14.640 6.969 -5.387 1.00 86.44 114 GLU A CA 1
ATOM 894 C C . GLU A 1 114 ? 13.542 6.321 -4.531 1.00 86.44 114 GLU A C 1
ATOM 896 O O . GLU A 1 114 ? 12.576 6.977 -4.142 1.00 86.44 114 GLU A O 1
ATOM 901 N N . SER A 1 115 ? 13.741 5.068 -4.118 1.00 86.81 115 SER A N 1
ATOM 902 C CA . SER A 1 115 ? 12.836 4.337 -3.222 1.00 86.81 115 SER A CA 1
ATOM 903 C C . SER A 1 115 ? 12.857 4.835 -1.768 1.00 86.81 115 SER A C 1
ATOM 905 O O . SER A 1 115 ? 11.880 4.654 -1.037 1.00 86.81 115 SER A O 1
ATOM 907 N N . GLN A 1 116 ? 13.916 5.514 -1.308 1.00 88.69 116 GLN A N 1
ATOM 908 C CA . GLN A 1 116 ? 13.969 6.070 0.057 1.00 88.69 116 GLN A CA 1
ATOM 909 C C . GLN A 1 116 ? 12.862 7.089 0.341 1.00 88.69 116 GLN A C 1
ATOM 911 O O . GLN A 1 116 ? 12.518 7.316 1.504 1.00 88.69 116 GLN A O 1
ATOM 916 N N . VAL A 1 117 ? 12.256 7.666 -0.699 1.00 91.06 117 VAL A N 1
ATOM 917 C CA . VAL A 1 117 ? 11.125 8.581 -0.547 1.00 91.06 117 VAL A CA 1
ATOM 918 C C . VAL A 1 117 ? 9.973 7.941 0.239 1.00 91.06 117 VAL A C 1
ATOM 920 O O . VAL A 1 117 ? 9.379 8.615 1.079 1.00 91.06 117 VAL A O 1
ATOM 923 N N . TYR A 1 118 ? 9.732 6.630 0.092 1.00 91.19 118 TYR A N 1
ATOM 924 C CA . TYR A 1 118 ? 8.689 5.909 0.830 1.00 91.19 118 TYR A CA 1
ATOM 925 C C . TYR A 1 118 ? 8.873 5.956 2.348 1.00 91.19 118 TYR A C 1
ATOM 927 O O . TYR A 1 118 ? 7.888 5.886 3.079 1.00 91.19 118 TYR A O 1
ATOM 935 N N . LEU A 1 119 ? 10.103 6.114 2.851 1.00 91.38 119 LEU A N 1
ATOM 936 C CA . LEU A 1 119 ? 10.362 6.182 4.293 1.00 91.38 119 LEU A CA 1
ATOM 937 C C . LEU A 1 119 ? 9.643 7.367 4.948 1.00 91.38 119 LEU A C 1
ATOM 939 O O . LEU A 1 119 ? 9.277 7.288 6.121 1.00 91.38 119 LEU A O 1
ATOM 943 N N . LYS A 1 120 ? 9.355 8.432 4.188 1.00 92.06 120 LYS A N 1
ATOM 944 C CA . LYS A 1 120 ? 8.556 9.567 4.669 1.00 92.06 120 LYS A CA 1
ATOM 945 C C . LYS A 1 120 ? 7.134 9.158 5.063 1.00 92.06 120 LYS A C 1
ATOM 947 O O . LYS A 1 120 ? 6.580 9.770 5.974 1.00 92.06 120 LYS A O 1
ATOM 952 N N . LEU A 1 121 ? 6.571 8.102 4.464 1.00 91.00 121 LEU A N 1
ATOM 953 C CA . LEU A 1 121 ? 5.247 7.574 4.827 1.00 91.00 121 LEU A CA 1
ATOM 954 C C . LEU A 1 121 ? 5.191 7.101 6.285 1.00 91.00 121 LEU A C 1
ATOM 956 O O . LEU A 1 121 ? 4.131 7.143 6.902 1.00 91.00 121 LEU A O 1
ATOM 960 N N . LEU A 1 122 ? 6.332 6.705 6.859 1.00 90.81 122 LEU A N 1
ATOM 961 C CA . LEU A 1 122 ? 6.427 6.253 8.248 1.00 90.81 122 LEU A CA 1
ATOM 962 C C . LEU A 1 122 ? 6.438 7.405 9.264 1.00 90.81 122 LEU A C 1
ATOM 964 O O . LEU A 1 122 ? 6.293 7.161 10.456 1.00 90.81 122 LEU A O 1
ATOM 968 N N . SER A 1 123 ? 6.587 8.661 8.829 1.00 87.00 123 SER A N 1
ATOM 969 C CA . SER A 1 123 ? 6.650 9.816 9.742 1.00 87.00 123 SER A CA 1
ATOM 970 C C . SER A 1 123 ? 5.359 10.044 10.543 1.00 87.00 123 SER A C 1
ATOM 972 O O . SER A 1 123 ? 5.397 10.669 11.600 1.00 87.00 123 SER A O 1
ATOM 974 N N . GLY A 1 124 ? 4.227 9.513 10.068 1.00 75.31 124 GLY A N 1
ATOM 975 C CA . GLY A 1 124 ? 2.908 9.690 10.678 1.00 75.31 124 GLY A CA 1
ATOM 976 C C . GLY A 1 124 ? 2.271 8.426 11.256 1.00 75.31 124 GLY A C 1
ATOM 977 O O . GLY A 1 124 ? 1.118 8.489 11.671 1.00 75.31 124 GLY A O 1
ATOM 978 N N . VAL A 1 125 ? 2.967 7.285 11.262 1.00 88.44 125 VAL A N 1
ATOM 979 C CA . VAL A 1 125 ? 2.381 5.985 11.623 1.00 88.44 125 VAL A CA 1
ATOM 980 C C . VAL A 1 125 ? 3.435 5.046 12.195 1.00 88.44 125 VAL A C 1
ATOM 982 O O . VAL A 1 125 ? 4.594 5.056 11.786 1.00 88.44 125 VAL A O 1
ATOM 985 N N . LYS A 1 126 ? 3.043 4.187 13.140 1.00 88.00 126 LYS A N 1
ATOM 986 C CA . LYS A 1 126 ? 3.942 3.144 13.636 1.00 88.00 126 LYS A CA 1
ATOM 987 C C . LYS A 1 126 ? 4.236 2.168 12.500 1.00 88.00 126 LYS A C 1
ATOM 989 O O . LYS A 1 126 ? 3.331 1.563 11.933 1.00 88.00 126 LYS A O 1
ATOM 994 N N . GLY A 1 127 ? 5.506 1.978 12.179 1.00 87.25 127 GLY A N 1
ATOM 995 C CA . GLY A 1 127 ? 5.855 1.181 11.018 1.00 87.25 127 GLY A CA 1
ATOM 996 C C . GLY A 1 127 ? 7.325 0.841 10.919 1.00 87.25 127 GLY A C 1
ATOM 997 O O . GLY A 1 127 ? 8.146 1.327 11.695 1.00 87.25 127 GLY A O 1
ATOM 998 N N . MET A 1 128 ? 7.642 -0.040 9.976 1.00 87.81 128 MET A N 1
ATOM 999 C CA . MET A 1 128 ? 9.009 -0.468 9.689 1.00 87.81 128 MET A CA 1
ATOM 1000 C C . MET A 1 128 ? 9.183 -0.662 8.187 1.00 87.81 128 MET A C 1
ATOM 1002 O O . MET A 1 128 ? 8.267 -1.130 7.508 1.00 87.81 128 MET A O 1
ATOM 1006 N N . ALA A 1 129 ? 10.374 -0.335 7.695 1.00 86.94 129 ALA A N 1
ATOM 1007 C CA . ALA A 1 129 ? 10.802 -0.676 6.350 1.00 86.94 129 ALA A CA 1
ATOM 1008 C C . ALA A 1 129 ? 11.711 -1.904 6.374 1.00 86.94 129 ALA A C 1
ATOM 1010 O O . ALA A 1 129 ? 12.559 -2.054 7.254 1.00 86.94 129 ALA A O 1
ATOM 1011 N N . PHE A 1 130 ? 11.515 -2.772 5.395 1.00 84.56 130 PHE A N 1
ATOM 1012 C CA . PHE A 1 130 ? 12.259 -3.995 5.180 1.00 84.56 130 PHE A CA 1
ATOM 1013 C C . PHE A 1 130 ? 12.871 -3.935 3.794 1.00 84.56 130 PHE A C 1
ATOM 1015 O O . PHE A 1 130 ? 12.201 -3.590 2.821 1.00 84.56 130 PHE A O 1
ATOM 1022 N N . ASP A 1 131 ? 14.149 -4.280 3.726 1.00 82.88 131 ASP A N 1
ATOM 1023 C CA . ASP A 1 131 ? 14.858 -4.334 2.463 1.00 82.88 131 ASP A CA 1
ATOM 1024 C C . ASP A 1 131 ? 14.421 -5.557 1.656 1.00 82.88 131 ASP A C 1
ATOM 1026 O O . ASP A 1 131 ? 14.523 -6.693 2.130 1.00 82.88 131 ASP A O 1
ATOM 1030 N N . LEU A 1 132 ? 13.961 -5.319 0.430 1.00 74.50 132 LEU A N 1
ATOM 1031 C CA . LEU A 1 132 ? 13.670 -6.368 -0.543 1.00 74.50 132 LEU A CA 1
ATOM 1032 C C . LEU A 1 132 ? 14.968 -7.063 -0.990 1.00 74.50 132 LEU A C 1
ATOM 1034 O O . LEU A 1 132 ? 15.028 -8.291 -1.093 1.00 74.50 132 LEU A O 1
ATOM 1038 N N . GLY A 1 133 ? 16.025 -6.265 -1.172 1.00 66.62 133 GLY A N 1
ATOM 1039 C CA . GLY A 1 133 ? 17.345 -6.686 -1.621 1.00 66.62 133 GLY A CA 1
ATOM 1040 C C . GLY A 1 133 ? 17.396 -7.325 -3.008 1.00 66.62 133 GLY A C 1
ATOM 1041 O O . GLY A 1 133 ? 16.461 -7.223 -3.792 1.00 66.62 133 GLY A O 1
ATOM 1042 N N . LYS A 1 134 ? 18.524 -7.977 -3.327 1.00 59.47 134 LYS A N 1
ATOM 1043 C CA . LYS A 1 134 ? 18.759 -8.687 -4.599 1.00 59.47 134 LYS A CA 1
ATOM 1044 C C . LYS A 1 134 ? 19.061 -10.177 -4.352 1.00 59.47 134 LYS A C 1
ATOM 1046 O O . LYS A 1 134 ? 19.757 -10.493 -3.386 1.00 59.47 134 LYS A O 1
ATOM 1051 N N . GLY A 1 135 ? 18.586 -11.065 -5.235 1.00 58.00 135 GLY A N 1
ATOM 1052 C CA . GLY A 1 135 ? 18.940 -12.499 -5.285 1.00 58.00 135 GLY A CA 1
ATOM 1053 C C . GLY A 1 135 ? 18.090 -13.452 -4.422 1.00 58.00 135 GLY A C 1
ATOM 1054 O O . GLY A 1 135 ? 17.047 -13.070 -3.895 1.00 58.00 135 GLY A O 1
ATOM 1055 N N . ASP A 1 136 ? 18.568 -14.694 -4.258 1.00 52.75 136 ASP A N 1
ATOM 1056 C CA . ASP A 1 136 ? 17.884 -15.828 -3.589 1.00 52.75 136 ASP A CA 1
ATOM 1057 C C . ASP A 1 136 ? 17.587 -15.625 -2.084 1.00 52.75 136 ASP A C 1
ATOM 1059 O O . ASP A 1 136 ? 16.900 -16.425 -1.448 1.00 52.75 136 ASP A O 1
ATOM 1063 N N . ASP A 1 137 ? 18.055 -14.520 -1.500 1.00 60.44 137 ASP A N 1
ATOM 1064 C CA . ASP A 1 137 ? 17.919 -14.198 -0.076 1.00 60.44 137 ASP A CA 1
ATOM 1065 C C . ASP A 1 137 ? 16.558 -13.592 0.318 1.00 60.44 137 ASP A C 1
ATOM 1067 O O . ASP A 1 137 ? 16.334 -13.246 1.483 1.00 60.44 137 ASP A O 1
ATOM 1071 N N . PHE A 1 138 ? 15.628 -13.428 -0.629 1.00 61.84 138 PHE A N 1
ATOM 1072 C CA . PHE A 1 138 ? 14.288 -12.917 -0.323 1.00 61.84 138 PHE A CA 1
ATOM 1073 C C . PHE A 1 138 ? 13.548 -13.818 0.679 1.00 61.84 138 PHE A C 1
ATOM 1075 O O . PHE A 1 138 ? 12.895 -13.310 1.585 1.00 61.84 138 PHE A O 1
ATOM 1082 N N . CYS A 1 139 ? 13.700 -15.145 0.599 1.00 61.28 139 CYS A N 1
ATOM 1083 C CA . CYS A 1 139 ? 13.082 -16.078 1.550 1.00 61.28 139 CYS A CA 1
ATOM 1084 C C . CYS A 1 139 ? 13.580 -15.865 2.989 1.00 61.28 139 CYS A C 1
ATOM 1086 O O . CYS A 1 139 ? 12.778 -15.836 3.924 1.00 61.28 139 CYS A O 1
ATOM 1088 N N . SER A 1 140 ? 14.887 -15.656 3.167 1.00 63.12 140 SER A N 1
ATOM 1089 C CA . SER A 1 140 ? 15.504 -15.359 4.465 1.00 63.12 140 SER A CA 1
ATOM 1090 C C . SER A 1 140 ? 14.987 -14.031 5.034 1.00 63.12 140 SER A C 1
ATOM 1092 O O . SER A 1 140 ? 14.620 -13.939 6.208 1.00 63.12 140 SER A O 1
ATOM 1094 N N . ARG A 1 141 ? 14.887 -13.001 4.183 1.00 67.50 141 ARG A N 1
ATOM 1095 C CA . ARG A 1 141 ? 14.358 -11.676 4.550 1.00 67.50 141 ARG A CA 1
ATOM 1096 C C . ARG A 1 141 ? 12.861 -11.705 4.853 1.00 67.50 141 ARG A C 1
ATOM 1098 O O . ARG A 1 141 ? 12.431 -11.088 5.824 1.00 67.50 141 ARG A O 1
ATOM 1105 N N . ALA A 1 142 ? 12.081 -12.470 4.095 1.00 65.38 142 ALA A N 1
ATOM 1106 C CA . ALA A 1 142 ? 10.658 -12.680 4.329 1.00 65.38 142 ALA A CA 1
ATOM 1107 C C . ALA A 1 142 ? 10.401 -13.435 5.644 1.00 65.38 142 ALA A C 1
ATOM 1109 O O . ALA A 1 142 ? 9.458 -13.110 6.365 1.00 65.38 142 ALA A O 1
ATOM 1110 N N . GLU A 1 143 ? 11.256 -14.393 6.014 1.00 67.06 143 GLU A N 1
ATOM 1111 C CA . GLU A 1 143 ? 11.199 -15.028 7.336 1.00 67.06 143 GLU A CA 1
ATOM 1112 C C . GLU A 1 143 ? 11.547 -14.043 8.460 1.00 67.06 143 GLU A C 1
ATOM 1114 O O . GLU A 1 143 ? 10.875 -14.039 9.493 1.00 67.06 143 GLU A O 1
ATOM 1119 N N . ASN A 1 144 ? 12.514 -13.142 8.262 1.00 65.69 144 ASN A N 1
ATOM 1120 C CA . ASN A 1 144 ? 12.782 -12.064 9.220 1.00 65.69 144 ASN A CA 1
ATOM 1121 C C . ASN A 1 144 ? 11.599 -11.091 9.336 1.00 65.69 144 ASN A C 1
ATOM 1123 O O . ASN A 1 144 ? 11.193 -10.757 10.448 1.00 65.69 144 ASN A O 1
ATOM 1127 N N . PHE A 1 145 ? 10.984 -10.703 8.217 1.00 68.88 145 PHE A N 1
ATOM 1128 C CA . PHE A 1 145 ? 9.758 -9.905 8.196 1.00 68.88 145 PHE A CA 1
ATOM 1129 C C . PHE A 1 145 ? 8.630 -10.593 8.972 1.00 68.88 145 PHE A C 1
ATOM 1131 O O . PHE A 1 145 ? 8.042 -10.007 9.880 1.00 68.88 145 PHE A O 1
ATOM 1138 N N . LYS A 1 146 ? 8.384 -11.877 8.690 1.00 69.94 146 LYS A N 1
ATOM 1139 C CA . LYS A 1 146 ? 7.397 -12.704 9.392 1.00 69.94 146 LYS A CA 1
ATOM 1140 C C . LYS A 1 146 ? 7.688 -12.793 10.888 1.00 69.94 146 LYS A C 1
ATOM 1142 O O . LYS A 1 146 ? 6.759 -12.680 11.683 1.00 69.94 146 LYS A O 1
ATOM 1147 N N . ARG A 1 147 ? 8.948 -12.968 11.295 1.00 69.62 147 ARG A N 1
ATOM 1148 C CA . ARG A 1 147 ? 9.352 -12.968 12.713 1.00 69.62 147 ARG A CA 1
ATOM 1149 C C . ARG A 1 147 ? 9.074 -11.624 13.373 1.00 69.62 147 ARG A C 1
ATOM 1151 O O . ARG A 1 147 ? 8.545 -11.612 14.482 1.00 69.62 147 ARG A O 1
ATOM 1158 N N . THR A 1 148 ? 9.358 -10.519 12.692 1.00 68.69 1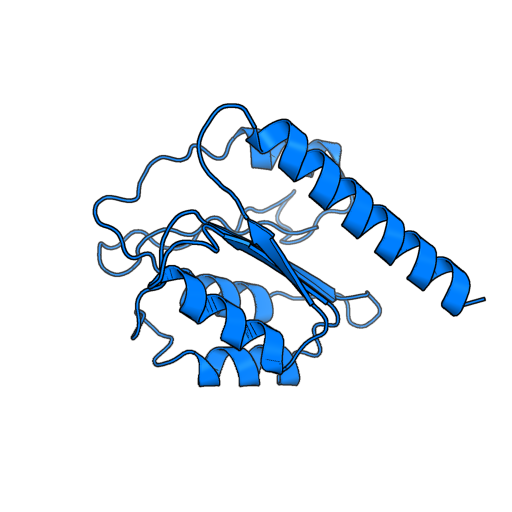48 THR A N 1
ATOM 1159 C CA . THR A 1 148 ? 9.066 -9.169 13.186 1.00 68.69 148 THR A CA 1
ATOM 1160 C C . THR A 1 148 ? 7.564 -8.947 13.329 1.00 68.69 148 THR A C 1
ATOM 1162 O O . THR A 1 148 ? 7.117 -8.544 14.399 1.00 68.69 148 THR A O 1
ATOM 1165 N N . LEU A 1 149 ? 6.761 -9.312 12.325 1.00 68.00 149 LEU A N 1
ATOM 1166 C CA . LEU A 1 149 ? 5.299 -9.244 12.413 1.00 68.00 149 LEU A CA 1
ATOM 1167 C C . LEU A 1 149 ? 4.744 -10.121 13.542 1.00 68.00 149 LEU A C 1
ATOM 1169 O O . LEU A 1 149 ? 3.897 -9.675 14.310 1.00 68.00 149 LEU A O 1
ATOM 1173 N N . MET A 1 150 ? 5.243 -11.351 13.691 1.00 69.81 150 MET A N 1
ATOM 1174 C CA . MET A 1 150 ? 4.843 -12.266 14.767 1.00 69.81 150 MET A CA 1
ATOM 1175 C C . MET A 1 150 ? 5.222 -11.726 16.151 1.00 69.81 150 MET A C 1
ATOM 1177 O O . MET A 1 150 ? 4.446 -11.852 17.095 1.00 69.81 150 MET A O 1
ATOM 1181 N N . SER A 1 151 ? 6.404 -11.120 16.281 1.00 62.28 151 SER A N 1
ATOM 1182 C CA . SER A 1 151 ? 6.872 -10.484 17.516 1.00 62.28 151 SER A CA 1
ATOM 1183 C C . SER A 1 151 ? 6.019 -9.267 17.880 1.00 62.28 151 SER A C 1
ATOM 1185 O O . SER A 1 151 ? 5.590 -9.123 19.027 1.00 62.28 151 SER A O 1
ATOM 1187 N N . LEU A 1 152 ? 5.689 -8.432 16.891 1.00 63.78 152 LEU A N 1
ATOM 1188 C CA . LEU A 1 152 ? 4.799 -7.288 17.069 1.00 63.78 152 LEU A CA 1
ATOM 1189 C C . LEU A 1 152 ? 3.387 -7.745 17.452 1.00 63.78 152 LEU A C 1
ATOM 1191 O O . LEU A 1 152 ? 2.834 -7.235 18.423 1.00 63.78 152 LEU A O 1
ATOM 1195 N N . GLY A 1 153 ? 2.842 -8.759 16.774 1.00 60.41 153 GLY A N 1
ATOM 1196 C CA . GLY A 1 153 ? 1.542 -9.349 17.099 1.00 60.41 153 GLY A CA 1
ATOM 1197 C C . GLY A 1 153 ? 1.489 -9.941 18.510 1.00 60.41 153 GLY A C 1
ATOM 1198 O O . GLY A 1 153 ? 0.517 -9.723 19.231 1.00 60.41 153 GLY A O 1
ATOM 1199 N N . LYS A 1 154 ? 2.558 -10.621 18.951 1.00 60.50 154 LYS A N 1
ATOM 1200 C CA . LYS A 1 154 ? 2.680 -11.102 20.337 1.00 60.50 154 LYS A CA 1
ATOM 1201 C C . LYS A 1 154 ? 2.726 -9.953 21.338 1.00 60.50 154 LYS A C 1
ATOM 1203 O O . LYS A 1 154 ? 1.980 -9.994 22.307 1.00 60.50 154 LYS A O 1
ATOM 1208 N N . THR A 1 155 ? 3.547 -8.935 21.079 1.00 53.84 155 THR A N 1
ATOM 1209 C CA . THR A 1 155 ? 3.687 -7.756 21.951 1.00 53.84 155 THR A CA 1
ATOM 1210 C C . THR A 1 155 ? 2.350 -7.034 22.133 1.00 53.84 155 THR A C 1
ATOM 1212 O O . THR A 1 155 ? 2.005 -6.646 23.246 1.00 53.84 155 THR A O 1
ATOM 1215 N N . ILE A 1 156 ? 1.567 -6.913 21.058 1.00 49.84 156 ILE A N 1
ATOM 1216 C CA . ILE A 1 156 ? 0.229 -6.310 21.092 1.00 49.84 156 ILE A CA 1
ATOM 1217 C C . ILE A 1 156 ? -0.726 -7.190 21.898 1.00 49.84 156 ILE A C 1
ATOM 1219 O O . ILE A 1 156 ? -1.362 -6.693 22.817 1.00 49.84 156 ILE A O 1
ATOM 1223 N N . SER A 1 157 ? -0.745 -8.504 21.650 1.00 47.47 157 SER A N 1
ATOM 1224 C CA . SER A 1 157 ? -1.608 -9.437 22.387 1.00 47.47 157 SER A CA 1
ATOM 1225 C C . SER A 1 157 ? -1.322 -9.495 23.893 1.00 47.47 157 SER A C 1
ATOM 1227 O O . SER A 1 157 ? -2.223 -9.836 24.656 1.00 47.47 157 SER A O 1
ATOM 1229 N N . THR A 1 158 ? -0.094 -9.204 24.332 1.00 43.44 158 THR A N 1
ATOM 1230 C CA . THR A 1 158 ? 0.261 -9.128 25.759 1.00 43.44 158 THR A CA 1
ATOM 1231 C C . THR A 1 158 ? -0.016 -7.768 26.394 1.00 43.44 158 THR A C 1
ATOM 1233 O O . THR A 1 158 ? -0.187 -7.716 27.604 1.00 43.44 158 THR A O 1
ATOM 1236 N N . ALA A 1 159 ? -0.072 -6.684 25.616 1.00 36.94 159 ALA A N 1
ATOM 1237 C CA . ALA A 1 159 ? -0.345 -5.339 26.130 1.00 36.94 159 ALA A CA 1
ATOM 1238 C C . ALA A 1 159 ? -1.849 -5.043 26.300 1.00 36.94 159 ALA A C 1
ATOM 1240 O O . ALA A 1 159 ? -2.206 -4.049 26.922 1.00 36.94 159 ALA A O 1
ATOM 1241 N N . THR A 1 160 ? -2.729 -5.888 25.750 1.00 39.50 160 THR A N 1
ATOM 1242 C CA . THR A 1 160 ? -4.198 -5.760 25.846 1.00 39.50 160 THR A CA 1
ATOM 1243 C C . THR A 1 160 ? -4.826 -6.706 26.883 1.00 39.50 160 THR A C 1
ATOM 1245 O O . THR A 1 160 ? -6.017 -7.001 26.792 1.00 39.50 160 THR A O 1
ATOM 1248 N N . ARG A 1 161 ? -4.045 -7.224 27.841 1.00 36.88 161 ARG A N 1
ATOM 1249 C CA . ARG 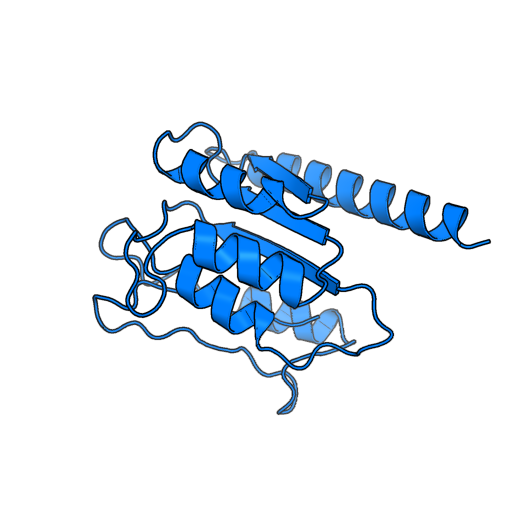A 1 161 ? -4.520 -8.118 28.910 1.00 36.88 161 ARG A CA 1
ATOM 1250 C C . ARG A 1 161 ? -4.356 -7.510 30.292 1.00 36.88 161 ARG A C 1
ATOM 1252 O O . ARG A 1 161 ? -3.318 -6.855 30.512 1.00 36.88 161 ARG A O 1
#

Secondary structure (DSSP, 8-state):
---EE---GGGT---EE--BTTBS--S-HHHHHHHHTT-------SS-B-HHHHHHHHHTS---TTS--EEEEE-SSPBPSS-SS---HHHHHHHHHHHT--EEEEEE-TT-TTGGGGGGGGGGSSEEEEE--SSTTHHHHHHHHHHHHHHHHHHHHHHT-

pLDDT: mean 80.57, std 13.1, range [36.88, 93.88]

Sequence (161 aa):
MGLIEFRDRLINEEHQLLKFDRKVFTNNPILFRQKVAKIKAYGGGDVPESSLDAVMLALAQPFDLESNKAIVLVTDAPPHIPDKKTKNIEEVVTAIQTTGIEQFYLVIATQDAESQVYLKLLSGVKGMAFDLGKGDDFCSRAENFKRTLMSLGKTISTATR

Organism: Trichodesmium erythraeum (strain IMS101) (NCBI:txid203124)

Radius of gyration: 15.71 Å; chains: 1; bounding box: 37×35×48 Å

Foldseek 3Di:
DADKDFAACVVPPHIDTDDDVNARDDPDVVSVVVSVVPDDPDHHPD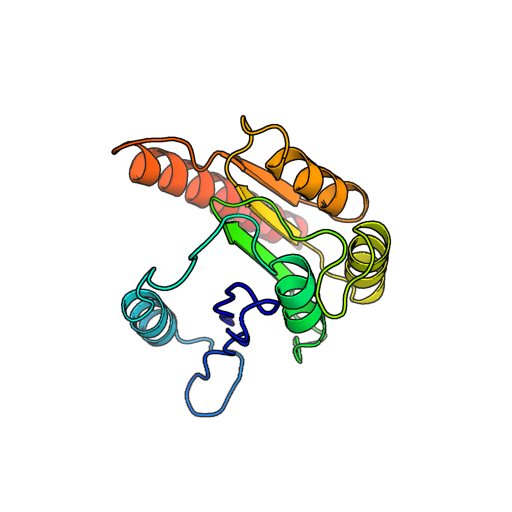ADTAVLVVLVVVLPHPDDPPDQAEDEAADAGAHDQVGPPRNAVVVSLVSCLVSPHAEYEYAYQCVDPRNVSCVVSCVNHHYDYFHCDDDPCNVVSVVVVVVVVVVVVVVVVVVVD